Protein AF-A0A9Y2NII0-F1 (afdb_monomer_lite)

Foldseek 3Di:
DVVVVVVVVVVVVVVCVPPDDPDDDDPPVVCVVVVLVVLLVVLVVVLVVCVVVVHLCSLVSLQVNLVSLVVQLVCQCVVFDPDPSNVVSVVVNVVSNVSSVVSNCVNPDDPPPDD

pLDDT: mean 93.81, std 9.9, range [39.38, 98.56]

Radius of gyration: 17.71 Å; chains: 1; bounding box: 37×34×50 Å

Structure (mmCIF, N/CA/C/O backbone):
data_AF-A0A9Y2NII0-F1
#
_entry.id   AF-A0A9Y2NII0-F1
#
loop_
_atom_site.group_PDB
_atom_site.id
_atom_site.type_symbol
_atom_site.label_atom_id
_atom_site.label_alt_id
_atom_site.label_comp_id
_atom_site.label_asym_id
_atom_site.label_entity_id
_atom_site.label_seq_id
_atom_site.pdbx_PDB_ins_code
_atom_site.Cartn_x
_atom_site.Cartn_y
_atom_site.Cartn_z
_atom_site.occupancy
_atom_site.B_iso_or_equiv
_atom_site.auth_seq_id
_atom_site.auth_comp_id
_atom_site.auth_asym_id
_atom_site.auth_atom_id
_atom_site.pdbx_PDB_model_num
ATOM 1 N N . MET A 1 1 ? -12.481 -22.908 -0.283 1.00 91.31 1 MET A N 1
ATOM 2 C CA . MET A 1 1 ? -12.594 -21.769 -1.224 1.00 91.31 1 MET A CA 1
ATOM 3 C C . MET A 1 1 ? -11.274 -21.012 -1.365 1.00 91.31 1 MET A C 1
ATOM 5 O O . MET A 1 1 ? -10.695 -21.080 -2.436 1.00 91.31 1 MET A O 1
ATOM 9 N N . LEU A 1 2 ? -10.743 -20.379 -0.307 1.00 93.25 2 LEU A N 1
ATOM 10 C CA . LEU A 1 2 ? -9.493 -19.594 -0.381 1.00 93.25 2 LEU A CA 1
ATOM 11 C C . LEU A 1 2 ? -8.279 -20.384 -0.901 1.00 93.25 2 LEU A C 1
ATOM 13 O O . LEU A 1 2 ? -7.552 -19.883 -1.748 1.00 93.25 2 LEU A O 1
ATOM 17 N N . GLY A 1 3 ? -8.104 -21.641 -0.478 1.00 94.81 3 GLY A N 1
ATOM 18 C CA . GLY A 1 3 ? -7.014 -22.490 -0.980 1.00 94.81 3 GLY A CA 1
ATOM 19 C C . GLY A 1 3 ? -7.084 -22.765 -2.488 1.00 94.81 3 GLY A C 1
ATOM 20 O O . GLY A 1 3 ? -6.054 -22.805 -3.149 1.00 94.81 3 GLY A O 1
ATOM 21 N N . ALA A 1 4 ? -8.290 -22.882 -3.054 1.00 95.12 4 ALA A N 1
ATOM 22 C CA . ALA A 1 4 ? -8.470 -23.058 -4.496 1.00 95.12 4 ALA A CA 1
ATOM 23 C C . ALA A 1 4 ? -8.143 -21.770 -5.269 1.00 95.12 4 ALA A C 1
ATOM 25 O O . ALA A 1 4 ? -7.518 -21.833 -6.322 1.00 95.12 4 ALA A O 1
ATOM 26 N N . ILE A 1 5 ? -8.505 -20.605 -4.719 1.00 96.06 5 ILE A N 1
ATOM 27 C CA . ILE A 1 5 ? -8.133 -19.300 -5.285 1.00 96.06 5 ILE A CA 1
ATOM 28 C C . ILE A 1 5 ? -6.609 -19.144 -5.270 1.00 96.06 5 ILE A C 1
ATOM 30 O O . ILE A 1 5 ? -6.019 -18.838 -6.301 1.00 96.06 5 ILE A O 1
ATOM 34 N N . ALA A 1 6 ? -5.960 -19.426 -4.136 1.00 95.38 6 ALA A N 1
ATOM 35 C CA . ALA A 1 6 ? -4.505 -19.363 -4.014 1.00 95.38 6 ALA A CA 1
ATOM 36 C C . ALA A 1 6 ? -3.802 -20.298 -5.013 1.00 95.38 6 ALA A C 1
ATOM 38 O O . ALA A 1 6 ? -2.869 -19.881 -5.695 1.00 95.38 6 ALA A O 1
ATOM 39 N N . ALA A 1 7 ? -4.291 -21.534 -5.161 1.00 95.81 7 ALA A N 1
ATOM 40 C CA . ALA A 1 7 ? -3.765 -22.475 -6.146 1.00 95.81 7 ALA A CA 1
ATOM 41 C C . ALA A 1 7 ? -3.940 -21.971 -7.589 1.00 95.81 7 ALA A C 1
ATOM 43 O O . ALA A 1 7 ? -3.026 -22.120 -8.395 1.00 95.81 7 ALA A O 1
ATOM 44 N N . GLY A 1 8 ? -5.072 -21.335 -7.911 1.00 96.31 8 GLY A N 1
ATOM 45 C CA . GLY A 1 8 ? -5.319 -20.732 -9.226 1.00 96.31 8 GLY A CA 1
ATOM 46 C C . GLY A 1 8 ? -4.451 -19.503 -9.528 1.00 96.31 8 GLY A C 1
ATOM 47 O O . GLY A 1 8 ? -4.111 -19.266 -10.687 1.00 96.31 8 GLY A O 1
ATOM 48 N N . MET A 1 9 ? -4.033 -18.754 -8.503 1.00 95.94 9 MET A N 1
ATOM 49 C CA . MET A 1 9 ? -3.151 -17.592 -8.670 1.00 95.94 9 MET A CA 1
ATOM 50 C C . MET A 1 9 ? -1.737 -17.979 -9.118 1.00 95.94 9 MET A C 1
ATOM 52 O O . MET A 1 9 ? -1.115 -17.223 -9.860 1.00 95.94 9 MET A O 1
ATOM 56 N N . VAL A 1 10 ? -1.230 -19.153 -8.723 1.00 96.44 10 VAL A N 1
ATOM 57 C CA . VAL A 1 10 ? 0.141 -19.580 -9.059 1.00 96.44 10 VAL A CA 1
ATOM 58 C C . VAL A 1 10 ? 0.351 -19.714 -10.579 1.00 96.44 10 VAL A C 1
ATOM 60 O O . VAL A 1 10 ? 1.264 -19.069 -11.101 1.00 96.44 10 VAL A O 1
ATOM 63 N N . PRO A 1 11 ? -0.487 -20.456 -11.333 1.00 97.12 11 PRO A N 1
ATOM 64 C CA . PRO A 1 11 ? -0.409 -20.465 -12.793 1.00 97.12 11 PRO A CA 1
ATOM 65 C C . PRO A 1 11 ? -0.593 -19.079 -13.417 1.00 97.12 11 PRO A C 1
ATOM 67 O O . PRO A 1 11 ? 0.083 -18.752 -14.389 1.00 97.12 11 PRO A O 1
ATOM 70 N N . TRP A 1 12 ? -1.484 -18.252 -12.863 1.00 97.56 12 TRP A N 1
ATOM 71 C CA . TRP A 1 12 ? -1.770 -16.925 -13.408 1.00 97.56 12 TRP A CA 1
ATOM 72 C C . TRP A 1 12 ? -0.564 -15.980 -13.332 1.00 97.56 12 TRP A C 1
ATOM 74 O O . TRP A 1 12 ? -0.231 -15.338 -14.326 1.00 97.56 12 TRP A O 1
ATOM 84 N N . VAL A 1 13 ? 0.150 -15.950 -12.201 1.00 96.38 13 VAL A N 1
ATOM 85 C CA . VAL A 1 13 ? 1.384 -15.154 -12.036 1.00 96.38 13 VAL A CA 1
ATOM 86 C C . VAL A 1 13 ? 2.426 -15.519 -13.097 1.00 96.38 13 VAL A C 1
ATOM 88 O O . VAL A 1 13 ? 3.090 -14.648 -13.655 1.00 96.38 13 VAL A O 1
ATOM 91 N N . PHE A 1 14 ? 2.538 -16.804 -13.424 1.00 96.56 14 PHE A N 1
ATOM 92 C CA . PHE A 1 14 ? 3.465 -17.275 -14.445 1.00 96.56 14 PHE A CA 1
ATOM 93 C C . PHE A 1 14 ? 3.060 -16.873 -15.866 1.00 96.56 14 PHE A C 1
ATOM 95 O O . PHE A 1 14 ? 3.922 -16.542 -16.680 1.00 96.56 14 PHE A O 1
ATOM 102 N N . VAL A 1 15 ? 1.756 -16.872 -16.161 1.00 97.62 15 VAL A N 1
ATOM 103 C CA . VAL A 1 15 ? 1.236 -16.326 -17.422 1.00 97.62 15 VAL A CA 1
ATOM 104 C C . VAL A 1 15 ? 1.589 -14.843 -17.521 1.00 97.62 15 VAL A C 1
ATOM 106 O O . VAL A 1 15 ? 2.208 -14.451 -18.507 1.00 97.62 15 VAL A O 1
ATOM 109 N N . LEU A 1 16 ? 1.304 -14.052 -16.477 1.00 94.88 16 LEU A N 1
ATOM 110 C CA . LEU A 1 16 ? 1.618 -12.619 -16.439 1.00 94.88 16 LEU A CA 1
ATOM 111 C C . LEU A 1 16 ? 3.102 -12.343 -16.701 1.00 94.88 16 LEU A C 1
ATOM 113 O O . LEU A 1 16 ? 3.419 -11.511 -17.547 1.00 94.88 16 LEU A O 1
ATOM 117 N N . GLY A 1 17 ? 4.004 -13.080 -16.045 1.00 94.06 17 GLY A N 1
ATOM 118 C CA . GLY A 1 17 ? 5.450 -12.907 -16.216 1.00 94.06 17 GLY A CA 1
ATOM 119 C C . GLY A 1 17 ? 5.971 -13.198 -17.628 1.00 94.06 17 GLY A C 1
ATOM 120 O O . GLY A 1 17 ? 7.084 -12.800 -17.951 1.00 94.06 17 GLY A O 1
ATOM 121 N N . ARG A 1 18 ? 5.194 -13.883 -18.477 1.00 96.69 18 ARG A N 1
ATOM 122 C CA . ARG A 1 18 ? 5.565 -14.163 -19.875 1.00 96.69 18 ARG A CA 1
ATOM 123 C C . ARG A 1 18 ? 4.809 -13.344 -20.903 1.00 96.69 18 ARG A C 1
ATOM 125 O O . ARG A 1 18 ? 5.298 -13.194 -22.017 1.00 96.69 18 ARG A O 1
ATOM 132 N N . SER A 1 19 ? 3.596 -12.911 -20.577 1.00 95.81 19 SER A N 1
ATOM 133 C CA . SER A 1 19 ? 2.720 -12.227 -21.525 1.00 95.81 19 SER A CA 1
ATOM 134 C C . SER A 1 19 ? 2.779 -10.708 -21.417 1.00 95.81 19 SER A C 1
ATOM 136 O O . SER A 1 19 ? 2.399 -10.032 -22.370 1.00 95.81 19 SER A O 1
ATOM 138 N N . LEU A 1 20 ? 3.177 -10.160 -20.262 1.00 93.44 20 LEU A N 1
ATOM 139 C CA . LEU A 1 20 ? 3.232 -8.713 -20.073 1.00 93.44 20 LEU A CA 1
ATOM 140 C C . LEU A 1 20 ? 4.437 -8.103 -20.806 1.00 93.44 20 LEU A C 1
ATOM 142 O O . LEU A 1 20 ? 5.535 -8.656 -20.735 1.00 93.44 20 LEU A O 1
ATOM 146 N N . PRO A 1 21 ? 4.252 -6.963 -21.496 1.00 93.62 21 PRO A N 1
ATOM 147 C CA . PRO A 1 21 ? 5.362 -6.225 -22.077 1.00 93.62 21 PRO A CA 1
ATOM 148 C C . PRO A 1 21 ? 6.218 -5.584 -20.977 1.00 93.62 21 PRO A C 1
ATOM 150 O O . PRO A 1 21 ? 5.705 -5.206 -19.925 1.00 93.62 21 PRO A O 1
ATOM 153 N N . GLU A 1 22 ? 7.511 -5.398 -21.249 1.00 90.06 22 GLU A N 1
ATOM 154 C CA . GLU A 1 22 ? 8.444 -4.743 -20.317 1.00 90.06 22 GLU A CA 1
ATOM 155 C C . GLU A 1 22 ? 8.087 -3.275 -20.047 1.00 90.06 22 GLU A C 1
ATOM 157 O O . GLU A 1 22 ? 8.397 -2.738 -18.989 1.00 90.06 22 GLU A O 1
ATOM 162 N N . THR A 1 23 ? 7.424 -2.617 -21.002 1.00 90.81 23 THR A N 1
ATOM 163 C CA . THR A 1 23 ? 6.980 -1.227 -20.876 1.00 90.81 23 THR A CA 1
ATOM 164 C C . THR A 1 23 ? 5.518 -1.093 -21.279 1.00 90.81 23 THR A C 1
ATOM 166 O O . THR A 1 23 ? 5.038 -1.751 -22.205 1.00 90.81 23 THR A O 1
ATOM 169 N N . ALA A 1 24 ? 4.796 -0.221 -20.577 1.00 91.19 24 ALA A N 1
ATOM 170 C CA . ALA A 1 24 ? 3.395 0.065 -20.841 1.00 91.19 24 ALA A CA 1
ATOM 171 C C . ALA A 1 24 ? 3.152 1.576 -20.825 1.00 91.19 24 ALA A C 1
ATOM 173 O O . ALA A 1 24 ? 3.607 2.280 -19.927 1.00 91.19 24 ALA A O 1
ATOM 174 N N . GLN A 1 25 ? 2.392 2.077 -21.801 1.00 93.75 25 GLN A N 1
ATOM 175 C CA . GLN A 1 25 ? 1.873 3.443 -21.763 1.00 93.75 25 GLN A CA 1
ATOM 176 C C . GLN A 1 25 ? 0.481 3.453 -21.133 1.00 93.75 25 GLN A C 1
ATOM 178 O O . GLN A 1 25 ? -0.454 2.827 -21.638 1.00 93.75 25 GLN A O 1
ATOM 183 N N . VAL A 1 26 ? 0.335 4.192 -20.034 1.00 93.31 26 VAL A N 1
ATOM 184 C CA . VAL A 1 26 ? -0.923 4.306 -19.291 1.00 93.31 26 VAL A CA 1
ATOM 185 C C . VAL A 1 26 ? -1.648 5.588 -19.695 1.00 93.31 26 VAL A C 1
ATOM 187 O O . VAL A 1 26 ? -1.131 6.689 -19.534 1.00 93.31 26 VAL A O 1
ATOM 190 N N . ARG A 1 27 ? -2.883 5.459 -20.195 1.00 95.19 27 ARG A N 1
ATOM 191 C CA . ARG A 1 27 ? -3.671 6.585 -20.733 1.00 95.19 27 ARG A CA 1
ATOM 192 C C . ARG A 1 27 ? -4.002 7.667 -19.697 1.00 95.19 27 ARG A C 1
ATOM 194 O O . ARG A 1 27 ? -4.012 8.845 -20.033 1.00 95.19 27 ARG A O 1
ATOM 201 N N . HIS A 1 28 ? -4.307 7.271 -18.462 1.00 95.31 28 HIS A N 1
ATOM 202 C CA . HIS A 1 28 ? -4.775 8.166 -17.397 1.00 95.31 28 HIS A CA 1
ATOM 203 C C . HIS A 1 28 ? -3.812 8.180 -16.205 1.00 95.31 28 HIS A C 1
ATOM 205 O O . HIS A 1 28 ? -4.250 8.106 -15.061 1.00 95.31 28 HIS A O 1
ATOM 211 N N . TRP A 1 29 ? -2.506 8.261 -16.481 1.00 94.38 29 TRP A N 1
ATOM 212 C CA . TRP A 1 29 ? -1.454 8.142 -15.467 1.00 94.38 29 TRP A CA 1
ATOM 213 C C . TRP A 1 29 ? -1.676 9.021 -14.220 1.00 94.38 29 TRP A C 1
ATOM 215 O O . TRP A 1 29 ? -1.711 8.459 -13.130 1.00 94.38 29 TRP A O 1
ATOM 225 N N . PRO A 1 30 ? -1.968 10.337 -14.320 1.00 96.12 30 PRO A N 1
ATOM 226 C CA . PRO A 1 30 ? -2.198 11.152 -13.123 1.00 96.12 30 PRO A CA 1
ATOM 227 C C . PRO A 1 30 ? -3.450 10.750 -12.332 1.00 96.12 30 PRO A C 1
ATOM 229 O O . PRO A 1 30 ? -3.474 10.851 -11.112 1.00 96.12 30 PRO A O 1
ATOM 232 N N . ALA A 1 31 ? -4.503 10.292 -13.015 1.00 97.12 31 ALA A N 1
ATOM 233 C CA . ALA A 1 31 ? -5.767 9.955 -12.364 1.00 97.12 31 ALA A CA 1
ATOM 234 C C . ALA A 1 31 ? -5.665 8.683 -11.508 1.00 97.12 31 ALA A C 1
ATOM 236 O O . ALA A 1 31 ? -6.392 8.568 -10.526 1.00 97.12 31 ALA A O 1
ATOM 237 N N . VAL A 1 32 ? -4.776 7.748 -11.868 1.00 95.69 32 VAL A N 1
ATOM 238 C CA . VAL A 1 32 ? -4.514 6.536 -11.073 1.00 95.69 32 VAL A CA 1
ATOM 239 C C . VAL A 1 32 ? -3.963 6.918 -9.699 1.00 95.69 32 VAL A C 1
ATOM 241 O O . VAL A 1 32 ? -4.514 6.487 -8.690 1.00 95.69 32 VAL A O 1
ATOM 244 N N . TRP A 1 33 ? -2.954 7.790 -9.672 1.00 95.62 33 TRP A N 1
ATOM 245 C CA . TRP A 1 33 ? -2.313 8.250 -8.439 1.00 95.62 33 TRP A CA 1
ATOM 246 C C . TRP A 1 33 ? -3.236 9.128 -7.598 1.00 95.62 33 TRP A C 1
ATOM 248 O O . TRP A 1 33 ? -3.496 8.810 -6.444 1.00 95.62 33 TRP A O 1
ATOM 258 N N . ILE A 1 34 ? -3.879 10.130 -8.211 1.00 97.81 34 ILE A N 1
ATOM 259 C CA . ILE A 1 34 ? -4.865 10.975 -7.514 1.00 97.81 34 ILE A CA 1
ATOM 260 C C . ILE A 1 34 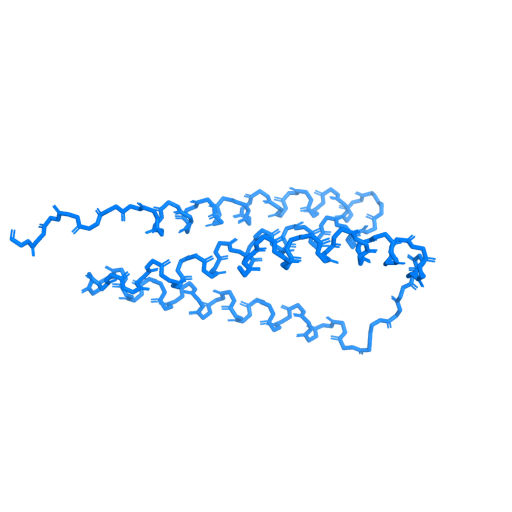? -5.998 10.124 -6.919 1.00 97.81 34 ILE A C 1
ATOM 262 O O . ILE A 1 34 ? -6.469 10.392 -5.815 1.00 97.81 34 ILE A O 1
ATOM 266 N N . GLY A 1 35 ? -6.465 9.104 -7.644 1.00 97.81 35 GLY A N 1
ATOM 267 C CA . GLY A 1 35 ? -7.502 8.198 -7.158 1.00 97.81 35 GLY A CA 1
ATOM 268 C C . GLY A 1 35 ? -7.058 7.388 -5.938 1.00 97.81 35 GLY A C 1
ATOM 269 O O . GLY A 1 35 ? -7.834 7.263 -4.987 1.00 97.81 35 GLY A O 1
ATOM 270 N N . LEU A 1 36 ? -5.825 6.872 -5.954 1.00 96.88 36 LEU A N 1
ATOM 271 C CA . LEU A 1 36 ? -5.222 6.155 -4.831 1.00 96.88 36 LEU A CA 1
ATOM 272 C C . LEU A 1 36 ? -5.067 7.070 -3.608 1.00 96.88 36 LEU A C 1
ATOM 274 O O . LEU A 1 36 ? -5.572 6.731 -2.537 1.00 96.88 36 LEU A O 1
ATOM 278 N N . ASP A 1 37 ? -4.500 8.263 -3.790 1.00 96.69 37 ASP A N 1
ATOM 279 C CA . ASP A 1 37 ? -4.329 9.268 -2.734 1.00 96.69 37 ASP A CA 1
ATOM 280 C C . ASP A 1 37 ? -5.660 9.663 -2.092 1.00 96.69 37 ASP A C 1
ATOM 282 O O . ASP A 1 37 ? -5.794 9.715 -0.866 1.00 96.69 37 ASP A O 1
ATOM 286 N N . LEU A 1 38 ? -6.687 9.909 -2.913 1.00 98.44 38 LEU A N 1
ATOM 287 C CA . LEU A 1 38 ? -8.025 10.235 -2.426 1.00 98.44 38 LEU A CA 1
ATOM 288 C C . LEU A 1 38 ? -8.638 9.072 -1.641 1.00 98.44 38 LEU A C 1
ATOM 290 O O . LEU A 1 38 ? -9.231 9.299 -0.583 1.00 98.44 38 LEU A O 1
ATOM 294 N N . ALA A 1 39 ? -8.500 7.835 -2.123 1.00 98.12 39 ALA A N 1
ATOM 295 C CA . ALA A 1 39 ? -8.997 6.655 -1.420 1.00 98.12 39 ALA A CA 1
ATOM 296 C C . ALA A 1 39 ? -8.299 6.476 -0.063 1.00 98.12 39 ALA A C 1
ATOM 298 O O . ALA A 1 39 ? -8.971 6.254 0.951 1.00 98.12 39 ALA A O 1
ATOM 299 N N . THR A 1 40 ? -6.978 6.650 -0.024 1.00 98.12 40 THR A N 1
ATOM 300 C CA . THR A 1 40 ? -6.174 6.626 1.201 1.00 98.12 40 THR A CA 1
ATOM 301 C C . THR A 1 40 ? -6.600 7.731 2.165 1.00 98.12 40 THR A C 1
ATOM 303 O O . THR A 1 40 ? -6.897 7.448 3.328 1.00 98.12 40 THR A O 1
ATOM 306 N N . ALA A 1 41 ? -6.718 8.977 1.700 1.00 98.31 41 ALA A N 1
ATOM 307 C CA . ALA A 1 41 ? -7.122 10.113 2.528 1.00 98.31 41 ALA A CA 1
ATOM 308 C C . ALA A 1 41 ? -8.515 9.910 3.145 1.00 98.31 41 ALA A C 1
ATOM 310 O O . ALA A 1 41 ? -8.707 10.114 4.348 1.00 98.31 41 ALA A O 1
ATOM 311 N N . LEU A 1 42 ? -9.483 9.445 2.348 1.00 98.50 42 LEU A N 1
ATOM 312 C CA . LEU A 1 42 ? -10.828 9.119 2.824 1.00 98.50 42 LEU A CA 1
ATOM 313 C C . LEU A 1 42 ? -10.816 7.943 3.810 1.00 98.50 42 LEU A C 1
ATOM 315 O O . LEU A 1 42 ? -11.527 7.981 4.819 1.00 98.50 42 LEU A O 1
ATOM 319 N N . GLY A 1 43 ? -9.997 6.921 3.559 1.00 98.06 43 GLY A N 1
ATOM 320 C CA . GLY A 1 43 ? -9.810 5.784 4.458 1.00 98.06 43 GLY A CA 1
ATOM 321 C C . GLY A 1 43 ? -9.219 6.199 5.807 1.00 98.06 43 GLY A C 1
ATOM 322 O O . GLY A 1 43 ? -9.723 5.785 6.855 1.00 98.06 43 GLY A O 1
ATOM 323 N N . CYS A 1 44 ? -8.214 7.076 5.803 1.00 98.06 44 CYS A N 1
ATOM 324 C CA . CYS A 1 44 ? -7.619 7.665 7.002 1.00 98.06 44 CYS A CA 1
ATOM 325 C C . CYS A 1 44 ? -8.634 8.510 7.777 1.00 98.06 44 CYS A C 1
ATOM 327 O O . CYS A 1 44 ? -8.808 8.298 8.977 1.00 98.06 44 CYS A O 1
ATOM 329 N N . ALA A 1 45 ? -9.357 9.410 7.103 1.00 98.25 45 ALA A N 1
ATOM 330 C CA . ALA A 1 45 ? -10.391 10.234 7.731 1.00 98.25 45 ALA A CA 1
ATOM 331 C C . ALA A 1 45 ? -11.504 9.376 8.355 1.00 98.25 45 ALA A C 1
ATOM 333 O O . ALA A 1 45 ? -11.926 9.615 9.490 1.00 98.25 45 ALA A O 1
ATOM 334 N N . THR A 1 46 ? -11.937 8.332 7.643 1.00 97.81 46 THR A N 1
ATOM 335 C CA . THR A 1 46 ? -12.925 7.362 8.135 1.00 97.81 46 THR A CA 1
ATOM 336 C C . THR A 1 46 ? -12.395 6.617 9.357 1.00 97.81 46 THR A C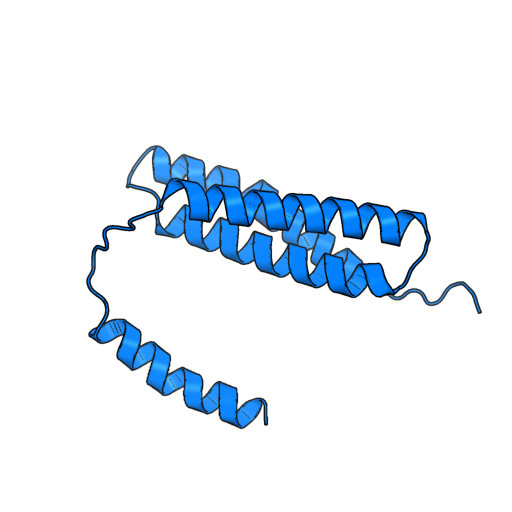 1
ATOM 338 O O . THR A 1 46 ? -13.081 6.546 10.375 1.00 97.81 46 THR A O 1
ATOM 341 N N . THR A 1 47 ? -11.158 6.121 9.296 1.00 96.69 47 THR A N 1
ATOM 342 C CA . THR A 1 47 ? -10.511 5.419 10.411 1.00 96.69 47 THR A CA 1
ATOM 343 C C . THR A 1 47 ? -10.400 6.321 11.634 1.00 96.69 47 THR A C 1
ATOM 345 O O . THR A 1 47 ? -10.827 5.928 12.716 1.00 96.69 47 THR A O 1
ATOM 348 N N . ALA A 1 48 ? -9.905 7.548 11.471 1.00 96.75 48 ALA A N 1
ATOM 349 C CA . ALA A 1 48 ? -9.775 8.516 12.555 1.00 96.75 48 ALA A CA 1
ATOM 350 C C . ALA A 1 48 ? -11.130 8.826 13.208 1.00 96.75 48 ALA A C 1
ATOM 352 O O . ALA A 1 48 ? -11.243 8.810 14.434 1.00 96.75 48 ALA A O 1
ATOM 353 N N . ARG A 1 49 ? -12.177 9.032 12.398 1.00 97.75 49 ARG A N 1
ATOM 354 C CA . ARG A 1 49 ? -13.538 9.272 12.890 1.00 97.75 49 ARG A CA 1
ATOM 355 C C . ARG A 1 49 ? -14.075 8.081 13.687 1.00 97.75 49 ARG A C 1
ATOM 357 O O . ARG A 1 49 ? -14.588 8.279 14.784 1.00 97.75 49 ARG A O 1
ATOM 364 N N . LEU A 1 50 ? -13.953 6.860 13.168 1.00 95.62 50 LEU A N 1
ATOM 365 C CA . LEU A 1 50 ? -14.440 5.654 13.850 1.00 95.62 50 LEU A CA 1
ATOM 366 C C . LEU A 1 50 ? -13.669 5.389 15.149 1.00 95.62 50 LEU A C 1
ATOM 368 O O . LEU A 1 50 ? -14.286 5.114 16.174 1.00 95.62 50 LEU A O 1
ATOM 372 N N . VAL A 1 51 ? -12.342 5.568 15.142 1.00 94.44 51 VAL A N 1
ATOM 373 C CA . VAL A 1 51 ? -11.512 5.472 16.354 1.00 94.44 51 VAL A CA 1
ATOM 374 C C . VAL A 1 51 ? -11.948 6.493 17.403 1.00 94.44 51 VAL A C 1
ATOM 376 O O . VAL A 1 51 ? -12.079 6.133 18.570 1.00 94.44 51 VAL A O 1
ATOM 379 N N . HIS A 1 52 ? -12.207 7.740 17.004 1.00 95.06 52 HIS A N 1
ATOM 380 C CA . HIS A 1 52 ? -12.670 8.786 17.917 1.00 95.06 52 HIS A CA 1
ATOM 381 C C . HIS A 1 52 ? -14.032 8.453 18.551 1.00 95.06 52 HIS A C 1
ATOM 383 O O . HIS A 1 52 ? -14.284 8.809 19.699 1.00 95.06 52 HIS A O 1
ATOM 389 N N . HIS A 1 53 ? -14.909 7.754 17.828 1.00 93.69 53 HIS A N 1
ATOM 390 C CA . HIS A 1 53 ? -16.206 7.306 18.342 1.00 93.69 53 HIS A CA 1
ATOM 391 C C . HIS A 1 53 ? -16.161 5.954 19.073 1.00 93.69 53 HIS A C 1
ATOM 393 O O . HIS A 1 53 ? -17.201 5.505 19.548 1.00 93.69 53 HIS A O 1
ATOM 399 N N . GLY A 1 54 ? -14.994 5.308 19.172 1.00 90.94 54 GLY A N 1
ATOM 400 C CA . GLY A 1 54 ? -14.869 3.977 19.772 1.00 90.94 54 GLY A CA 1
ATOM 401 C C . GLY A 1 54 ? -15.563 2.869 18.971 1.00 90.94 54 GLY A C 1
ATOM 402 O O . GLY A 1 54 ? -15.938 1.856 19.550 1.00 90.94 54 GLY A O 1
ATOM 403 N N . ASP A 1 55 ? -15.763 3.058 17.663 1.00 91.50 55 ASP A N 1
ATOM 404 C CA . ASP A 1 55 ? -16.439 2.089 16.796 1.00 91.50 55 ASP A CA 1
ATOM 405 C C . ASP A 1 55 ? -15.455 1.005 16.315 1.00 91.50 55 ASP A C 1
ATOM 407 O O . ASP A 1 55 ? -14.451 1.296 15.654 1.00 91.50 55 ASP A O 1
ATOM 411 N N . ASP A 1 56 ? -15.774 -0.261 16.597 1.00 91.00 56 ASP A N 1
ATOM 412 C CA . ASP A 1 56 ? -14.991 -1.440 16.199 1.00 91.00 56 ASP A CA 1
ATOM 413 C C . ASP A 1 56 ? -14.785 -1.559 14.683 1.00 91.00 56 ASP A C 1
ATOM 415 O O . ASP A 1 56 ? -13.800 -2.150 14.220 1.00 91.00 56 ASP A O 1
ATOM 419 N N . ARG A 1 57 ? -15.665 -0.952 13.878 1.00 93.50 57 ARG A N 1
ATOM 420 C CA . ARG A 1 57 ? -15.534 -0.908 12.414 1.00 93.50 57 ARG A CA 1
ATOM 421 C C . ARG A 1 57 ? -14.289 -0.153 11.956 1.00 93.50 57 ARG A C 1
ATOM 423 O O . ARG A 1 57 ? -13.870 -0.357 10.814 1.00 93.50 57 ARG A O 1
ATOM 430 N N . ALA A 1 58 ? -13.654 0.641 12.825 1.00 95.00 58 ALA A N 1
ATOM 431 C CA . ALA A 1 58 ? -12.349 1.251 12.564 1.00 95.00 58 ALA A CA 1
ATOM 432 C C . ALA A 1 58 ? -11.303 0.222 12.102 1.00 95.00 58 ALA A C 1
ATOM 434 O O . ALA A 1 58 ? -10.420 0.550 11.312 1.00 95.00 58 ALA A O 1
ATOM 435 N N . ARG A 1 59 ? -11.416 -1.038 12.545 1.00 95.69 59 ARG A N 1
ATOM 436 C CA . ARG A 1 59 ? -10.503 -2.123 12.159 1.00 95.69 59 ARG A CA 1
ATOM 437 C 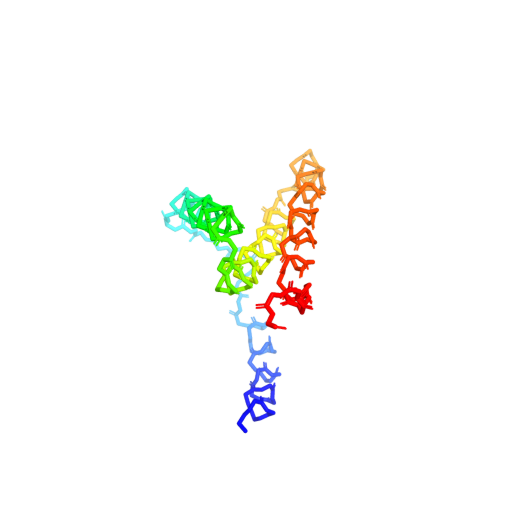C . ARG A 1 59 ? -10.587 -2.468 10.671 1.00 95.69 59 ARG A C 1
ATOM 439 O O . ARG A 1 59 ? -9.572 -2.808 10.065 1.00 95.69 59 ARG A O 1
ATOM 446 N N . LEU A 1 60 ? -11.776 -2.351 10.075 1.00 96.44 60 LEU A N 1
ATOM 447 C CA . LEU A 1 60 ? -11.997 -2.625 8.652 1.00 96.44 60 LEU A CA 1
ATOM 448 C C . LEU A 1 60 ? -11.391 -1.521 7.787 1.00 96.44 60 LEU A C 1
ATOM 450 O O . LEU A 1 60 ? -10.648 -1.813 6.852 1.00 96.44 60 LEU A O 1
ATOM 454 N N . SER A 1 61 ? -11.661 -0.256 8.124 1.00 96.94 61 SER A N 1
ATOM 455 C CA . SER A 1 61 ? -11.090 0.875 7.388 1.00 96.94 61 SER A CA 1
ATOM 456 C C . SER A 1 61 ? -9.572 0.947 7.560 1.00 96.94 61 SER A C 1
ATOM 458 O O . SER A 1 61 ? -8.868 1.184 6.583 1.00 96.94 61 SER A O 1
ATOM 460 N N . ALA A 1 62 ? -9.054 0.655 8.758 1.00 97.19 62 ALA A N 1
ATOM 461 C CA . ALA A 1 62 ? -7.618 0.596 9.005 1.00 97.19 62 ALA A CA 1
ATOM 462 C C . ALA A 1 62 ? -6.946 -0.528 8.197 1.00 97.19 62 ALA A C 1
ATOM 464 O O . ALA A 1 62 ? -5.930 -0.285 7.557 1.00 97.19 62 ALA A O 1
ATOM 465 N N . SER A 1 63 ? -7.539 -1.727 8.141 1.00 97.94 63 SER A N 1
ATOM 466 C CA . SER A 1 63 ? -7.034 -2.816 7.283 1.00 97.94 63 SER A CA 1
ATOM 467 C C . SER A 1 63 ? -6.970 -2.408 5.807 1.00 97.94 63 SER A C 1
ATOM 469 O O . SER A 1 63 ? -5.996 -2.716 5.124 1.00 97.94 63 SER A O 1
ATOM 471 N N . ALA A 1 64 ? -7.989 -1.693 5.319 1.00 98.12 64 ALA A N 1
ATOM 472 C CA . ALA A 1 64 ? -8.025 -1.215 3.940 1.00 98.12 64 ALA A CA 1
ATOM 473 C C . ALA A 1 64 ? -6.920 -0.184 3.662 1.00 98.12 64 ALA A C 1
ATOM 475 O O . ALA A 1 64 ? -6.189 -0.340 2.689 1.00 98.12 64 ALA A O 1
ATOM 476 N N . VAL A 1 65 ? -6.748 0.816 4.535 1.00 98.44 65 VAL A N 1
ATOM 477 C CA . VAL A 1 65 ? -5.656 1.801 4.415 1.00 98.44 65 VAL A CA 1
ATOM 478 C C . VAL A 1 65 ? -4.296 1.109 4.459 1.00 98.44 65 VAL A C 1
ATOM 480 O O . VAL A 1 65 ? -3.442 1.411 3.636 1.00 98.44 65 VAL A O 1
ATOM 483 N N . ALA A 1 66 ? -4.099 0.143 5.360 1.00 98.44 66 ALA A N 1
ATOM 484 C CA . ALA A 1 66 ? -2.839 -0.588 5.442 1.00 98.44 66 ALA A CA 1
ATOM 485 C C . ALA A 1 66 ? -2.492 -1.299 4.127 1.00 98.44 66 ALA A C 1
ATOM 487 O O . ALA A 1 66 ? -1.362 -1.198 3.657 1.00 98.44 66 ALA A O 1
ATOM 488 N N . ALA A 1 67 ? -3.466 -1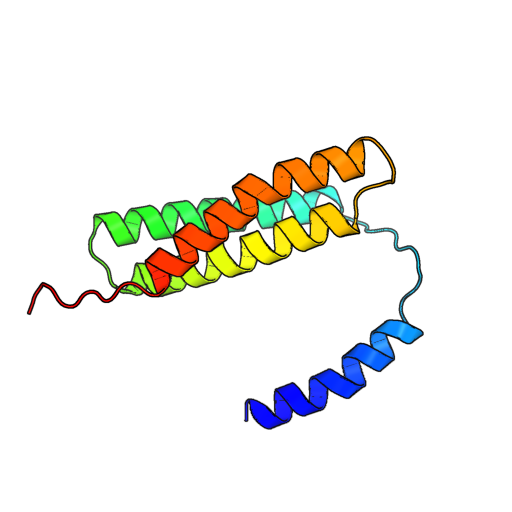.973 3.511 1.00 98.38 67 ALA A N 1
ATOM 489 C CA . ALA A 1 67 ? -3.269 -2.614 2.215 1.00 98.38 67 ALA A CA 1
ATOM 490 C C . ALA A 1 67 ? -2.971 -1.594 1.103 1.00 98.38 67 ALA A C 1
ATOM 492 O O . ALA A 1 67 ? -2.073 -1.836 0.300 1.00 98.38 67 ALA A O 1
ATOM 493 N N . LEU A 1 68 ? -3.681 -0.456 1.072 1.00 98.31 68 LEU A N 1
ATOM 494 C CA . LEU A 1 68 ? -3.434 0.609 0.093 1.00 98.31 68 LEU A CA 1
ATOM 495 C C . LEU A 1 68 ? -2.009 1.157 0.209 1.00 98.31 68 LEU A C 1
ATOM 497 O O . LEU A 1 68 ? -1.320 1.205 -0.799 1.00 98.31 68 LEU A O 1
ATOM 501 N N . MET A 1 69 ? -1.541 1.467 1.419 1.00 98.44 69 MET A N 1
ATOM 502 C CA . MET A 1 69 ? -0.196 2.014 1.638 1.00 98.44 69 MET A CA 1
ATOM 503 C C . MET A 1 69 ? 0.930 1.030 1.290 1.00 98.44 69 MET A C 1
ATOM 505 O O . MET A 1 69 ? 1.982 1.440 0.816 1.00 98.44 69 MET A O 1
ATOM 509 N N . VAL A 1 70 ? 0.729 -0.279 1.500 1.00 98.56 70 VAL A N 1
ATOM 510 C CA . VAL A 1 70 ? 1.702 -1.292 1.044 1.00 98.56 70 VAL A CA 1
ATOM 511 C C . VAL A 1 70 ? 1.761 -1.339 -0.481 1.00 98.56 70 VAL A C 1
ATOM 513 O O . VAL A 1 70 ? 2.846 -1.460 -1.048 1.00 98.56 70 VAL A O 1
ATOM 516 N N . MET A 1 71 ? 0.605 -1.261 -1.144 1.00 98.25 71 MET A N 1
ATOM 517 C CA . MET A 1 71 ? 0.546 -1.246 -2.605 1.00 98.25 71 MET A CA 1
ATOM 518 C C . MET A 1 71 ? 1.134 0.040 -3.190 1.00 98.25 71 MET A C 1
ATOM 520 O O . MET A 1 71 ? 1.812 -0.042 -4.207 1.00 98.25 71 MET A O 1
ATOM 524 N N . ASP A 1 72 ? 0.899 1.183 -2.549 1.00 97.25 72 ASP A N 1
ATOM 525 C CA . ASP A 1 72 ? 1.442 2.496 -2.910 1.00 97.25 72 ASP A CA 1
ATOM 526 C C . ASP A 1 72 ? 2.977 2.463 -2.938 1.00 97.25 72 ASP A C 1
ATOM 528 O O . ASP A 1 72 ? 3.573 2.556 -4.010 1.00 97.25 72 ASP A O 1
ATOM 532 N N . ALA A 1 73 ? 3.600 2.099 -1.811 1.00 97.75 73 ALA A N 1
ATOM 533 C CA . ALA A 1 73 ? 5.052 1.942 -1.705 1.00 97.75 73 ALA A CA 1
ATOM 534 C C . ALA A 1 73 ? 5.628 0.937 -2.713 1.00 97.75 73 ALA A C 1
ATOM 536 O O . ALA A 1 73 ? 6.707 1.131 -3.278 1.00 97.75 73 ALA A O 1
ATOM 537 N N . TRP A 1 74 ? 4.914 -0.167 -2.951 1.00 97.94 74 TRP A N 1
ATOM 538 C CA . TRP A 1 74 ? 5.307 -1.156 -3.952 1.00 97.94 74 TRP A CA 1
ATOM 539 C C . TRP A 1 74 ? 5.309 -0.565 -5.367 1.00 97.94 74 TRP A C 1
ATOM 541 O O . TRP A 1 74 ? 6.253 -0.797 -6.127 1.00 97.94 74 TRP A O 1
ATOM 551 N N . PHE A 1 75 ? 4.270 0.186 -5.738 1.00 96.44 75 PHE A N 1
ATOM 552 C CA . PHE A 1 75 ? 4.176 0.794 -7.061 1.00 96.44 75 PHE A CA 1
ATOM 553 C C . PHE A 1 75 ? 5.172 1.936 -7.248 1.00 96.44 75 PHE A C 1
ATOM 555 O O . PHE A 1 75 ? 5.809 1.986 -8.303 1.00 96.44 75 PHE A O 1
ATOM 562 N N . ASP A 1 76 ? 5.366 2.795 -6.252 1.00 95.69 76 ASP A N 1
ATOM 563 C CA . ASP A 1 76 ? 6.327 3.898 -6.318 1.00 95.69 76 ASP A CA 1
ATOM 564 C C . ASP A 1 76 ? 7.744 3.388 -6.588 1.00 95.69 76 ASP A C 1
ATOM 566 O O . ASP A 1 76 ? 8.417 3.836 -7.519 1.00 95.69 76 ASP A O 1
ATOM 570 N N . VAL A 1 77 ? 8.176 2.362 -5.851 1.00 97.25 77 VAL A N 1
ATOM 571 C CA . VAL A 1 77 ? 9.509 1.772 -6.028 1.00 97.25 77 VAL A CA 1
ATOM 572 C C . VAL A 1 77 ? 9.659 1.089 -7.391 1.00 97.25 77 VAL A C 1
ATOM 574 O O . VAL A 1 77 ? 10.710 1.217 -8.021 1.00 97.25 77 VAL A O 1
ATOM 577 N N . LEU A 1 78 ? 8.640 0.362 -7.865 1.00 96.06 78 LEU A N 1
ATOM 578 C CA . LEU A 1 78 ? 8.729 -0.388 -9.126 1.00 96.06 78 LEU A CA 1
ATOM 579 C C . LEU A 1 78 ? 8.514 0.456 -10.386 1.00 96.06 78 LEU A C 1
ATOM 581 O O . LEU A 1 78 ? 8.884 0.008 -11.472 1.00 96.06 78 LEU A O 1
ATOM 585 N N . THR A 1 79 ? 7.904 1.634 -10.271 1.00 93.94 79 THR A N 1
ATOM 586 C CA . THR A 1 79 ? 7.648 2.522 -11.418 1.00 93.94 79 THR A CA 1
ATOM 587 C C . THR A 1 79 ? 8.640 3.680 -11.521 1.00 93.94 79 THR A C 1
ATOM 589 O O . THR A 1 79 ? 8.684 4.345 -12.558 1.00 93.94 79 THR A O 1
ATOM 59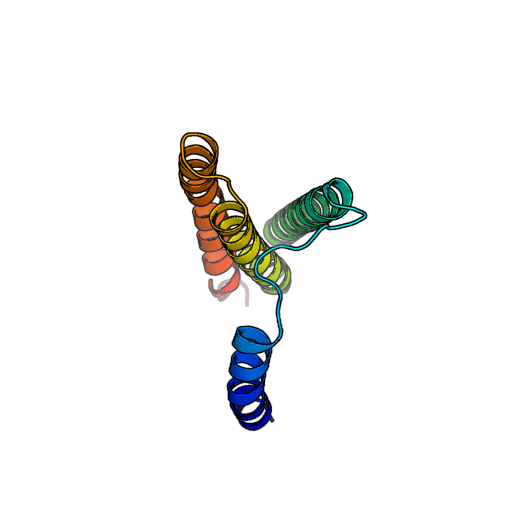2 N N . ALA A 1 80 ? 9.475 3.892 -10.499 1.00 95.12 80 ALA A N 1
ATOM 593 C CA . ALA A 1 80 ? 10.510 4.918 -10.502 1.00 95.12 80 ALA A CA 1
ATOM 594 C C . ALA A 1 80 ? 11.621 4.652 -11.531 1.00 95.12 80 ALA A C 1
ATOM 596 O O . ALA A 1 80 ? 12.093 3.522 -11.705 1.00 95.12 80 ALA A O 1
ATOM 597 N N . GLN A 1 81 ? 12.106 5.717 -12.177 1.00 93.88 81 GLN A N 1
ATOM 598 C CA . GLN A 1 81 ? 13.291 5.625 -13.026 1.00 93.88 81 GLN A CA 1
ATOM 599 C C . GLN A 1 81 ? 14.568 5.493 -12.186 1.00 93.88 81 GLN A C 1
ATOM 601 O O . GLN A 1 81 ? 14.645 5.918 -11.031 1.00 93.88 81 GLN A O 1
ATOM 606 N N . ALA A 1 82 ? 15.616 4.930 -12.790 1.00 93.19 82 ALA A N 1
ATOM 607 C CA . ALA A 1 82 ? 16.913 4.792 -12.141 1.00 93.19 82 ALA A CA 1
ATOM 608 C C . ALA A 1 82 ? 17.495 6.152 -11.694 1.00 93.19 82 ALA A C 1
ATOM 610 O O . ALA A 1 82 ? 17.342 7.172 -12.364 1.00 93.19 82 ALA A O 1
ATOM 611 N N . GLY A 1 83 ? 18.234 6.147 -10.580 1.00 96.06 83 GLY A N 1
ATOM 612 C CA . GLY A 1 83 ? 18.929 7.326 -10.058 1.00 96.06 83 GLY A CA 1
ATOM 613 C C . GLY A 1 83 ? 18.143 8.059 -8.969 1.00 96.06 83 GLY A C 1
ATOM 614 O O . GLY A 1 83 ? 17.788 7.468 -7.946 1.00 96.06 83 GLY A O 1
ATOM 615 N N . ALA A 1 84 ? 17.938 9.366 -9.153 1.00 95.69 84 ALA A N 1
ATOM 616 C CA . ALA A 1 84 ? 17.338 10.225 -8.132 1.00 95.69 84 ALA A CA 1
ATOM 617 C C . ALA A 1 84 ? 15.869 9.869 -7.851 1.00 95.69 84 ALA A C 1
ATOM 619 O O . ALA A 1 84 ? 15.482 9.830 -6.687 1.00 95.69 84 ALA A O 1
ATOM 620 N N . GLU A 1 85 ? 15.084 9.546 -8.886 1.00 94.56 85 GLU A N 1
ATOM 621 C CA . GLU A 1 85 ? 13.674 9.161 -8.728 1.00 94.56 85 GLU A CA 1
ATOM 622 C C . GLU A 1 85 ? 13.528 7.881 -7.899 1.00 94.56 85 GLU A C 1
ATOM 624 O O . GLU A 1 85 ? 12.764 7.861 -6.940 1.00 94.56 85 GLU A O 1
ATOM 629 N N . PHE A 1 86 ? 14.326 6.845 -8.179 1.00 96.56 86 PHE A N 1
ATOM 630 C CA . PHE A 1 86 ? 14.336 5.622 -7.371 1.00 96.56 86 PHE A CA 1
ATOM 631 C C . PHE A 1 86 ? 14.733 5.879 -5.911 1.00 96.56 86 PHE A C 1
ATOM 633 O O . PHE A 1 86 ? 14.128 5.340 -4.987 1.00 96.56 86 PHE A O 1
ATOM 640 N N . THR A 1 87 ? 15.729 6.740 -5.683 1.00 96.56 87 THR A N 1
ATOM 641 C CA . THR A 1 87 ? 16.131 7.120 -4.317 1.00 96.56 87 THR A CA 1
ATOM 642 C C . THR A 1 87 ? 14.999 7.850 -3.593 1.00 96.56 87 THR A C 1
ATOM 644 O O . THR A 1 87 ? 14.750 7.578 -2.421 1.00 96.56 87 THR A O 1
ATOM 647 N N . GLN A 1 88 ? 14.292 8.745 -4.286 1.00 96.38 88 GLN A N 1
ATOM 648 C CA . GLN A 1 88 ? 13.122 9.432 -3.747 1.00 96.38 88 GLN A CA 1
ATOM 649 C C . GLN A 1 88 ? 12.000 8.442 -3.411 1.00 96.38 88 GLN A C 1
ATOM 651 O O . GLN A 1 88 ? 11.480 8.504 -2.302 1.00 96.38 88 GLN A O 1
ATOM 656 N N . ALA A 1 89 ? 11.688 7.499 -4.304 1.00 96.56 89 ALA A N 1
ATOM 657 C CA . ALA A 1 89 ? 10.677 6.468 -4.064 1.00 96.56 89 ALA A CA 1
ATOM 658 C C . ALA A 1 89 ? 10.997 5.625 -2.818 1.00 96.56 89 ALA A C 1
ATOM 660 O O . ALA A 1 89 ? 10.130 5.394 -1.982 1.00 96.56 89 ALA A O 1
ATOM 661 N N . LEU A 1 90 ? 12.263 5.238 -2.617 1.00 97.50 90 LEU A N 1
ATOM 662 C CA . LEU A 1 90 ? 12.679 4.533 -1.398 1.00 97.50 90 LEU A CA 1
ATOM 663 C C . LEU A 1 90 ? 12.513 5.378 -0.128 1.00 97.50 90 LEU A C 1
ATOM 665 O O . LEU A 1 90 ? 12.188 4.839 0.929 1.00 97.50 90 LEU A O 1
ATOM 669 N N . VAL A 1 91 ? 12.752 6.689 -0.211 1.00 97.62 91 VAL A N 1
ATOM 670 C CA . VAL A 1 91 ? 12.546 7.605 0.920 1.00 97.62 91 VAL A CA 1
ATOM 671 C C . VAL A 1 91 ? 11.054 7.775 1.221 1.00 97.62 91 VAL A C 1
ATOM 673 O O . VAL A 1 91 ? 10.698 7.772 2.398 1.00 97.62 91 VAL A O 1
ATOM 676 N N . CYS A 1 92 ? 10.195 7.872 0.202 1.00 95.56 92 CYS A N 1
ATOM 677 C CA . CYS A 1 92 ? 8.733 7.952 0.346 1.00 95.56 92 CYS A CA 1
ATOM 678 C C . CYS A 1 92 ? 8.113 6.650 0.884 1.00 95.56 92 CYS A C 1
ATOM 680 O O . CYS A 1 92 ? 7.253 6.695 1.764 1.00 95.56 92 CYS A O 1
ATOM 682 N N . ALA A 1 93 ? 8.664 5.493 0.508 1.00 96.62 93 ALA A N 1
ATOM 683 C CA . ALA A 1 93 ? 8.220 4.197 1.019 1.00 96.62 93 ALA A CA 1
ATOM 684 C C . ALA A 1 93 ? 8.314 4.081 2.554 1.00 96.62 93 ALA A C 1
ATOM 686 O O . ALA A 1 93 ? 7.573 3.319 3.175 1.00 96.62 93 ALA A O 1
ATOM 687 N N . VAL A 1 94 ? 9.208 4.834 3.208 1.00 97.69 94 VAL A N 1
ATOM 688 C CA . VAL A 1 94 ? 9.363 4.796 4.672 1.00 97.69 94 VAL A CA 1
ATOM 689 C C . VAL A 1 94 ? 8.110 5.302 5.406 1.00 97.69 94 VAL A C 1
ATOM 691 O O . VAL A 1 94 ? 7.552 4.534 6.198 1.00 97.69 94 VAL A O 1
ATOM 694 N N . PRO A 1 95 ? 7.641 6.552 5.212 1.00 97.12 95 PRO A N 1
ATOM 695 C CA . PRO A 1 95 ? 6.403 7.018 5.828 1.00 97.12 95 PRO A CA 1
ATOM 696 C C . PRO A 1 95 ? 5.169 6.232 5.365 1.00 97.12 95 PRO A C 1
ATOM 698 O O . PRO A 1 95 ? 4.265 6.020 6.176 1.00 97.12 95 PRO A O 1
ATOM 701 N N . GLU A 1 96 ? 5.138 5.747 4.123 1.00 97.31 96 GLU A N 1
ATOM 702 C CA . GLU A 1 96 ? 4.030 4.930 3.612 1.00 97.31 96 GLU A CA 1
ATOM 703 C C . GLU A 1 96 ? 3.896 3.608 4.376 1.00 97.31 96 GLU A C 1
ATOM 705 O O . GLU A 1 96 ? 2.838 3.299 4.937 1.00 97.31 96 GLU A O 1
ATOM 710 N N . LEU A 1 97 ? 4.994 2.860 4.504 1.00 97.88 97 LEU A N 1
ATOM 711 C CA . LEU A 1 97 ? 5.024 1.614 5.269 1.00 97.88 97 LEU A CA 1
ATOM 712 C C . LEU A 1 97 ? 4.829 1.851 6.772 1.00 97.88 97 LEU A C 1
ATOM 714 O O . LEU A 1 97 ? 4.241 1.009 7.455 1.00 97.88 97 LEU A O 1
ATOM 718 N N . ALA A 1 98 ? 5.265 2.997 7.302 1.00 98.00 98 ALA A N 1
ATOM 719 C CA . ALA A 1 98 ? 4.986 3.374 8.685 1.00 98.00 98 ALA A CA 1
ATOM 720 C C . ALA A 1 98 ? 3.479 3.579 8.921 1.00 98.00 98 ALA A C 1
ATOM 722 O O . ALA A 1 98 ? 2.937 3.064 9.906 1.00 98.00 98 ALA A O 1
ATOM 723 N N . LEU A 1 99 ? 2.783 4.264 8.005 1.00 97.69 99 LEU A N 1
ATOM 724 C CA . LEU A 1 99 ? 1.326 4.400 8.054 1.00 97.69 99 LEU A CA 1
ATOM 725 C C . LEU A 1 99 ? 0.638 3.036 7.903 1.00 97.69 99 LEU A C 1
ATOM 727 O O . LEU A 1 99 ? -0.281 2.731 8.667 1.00 97.69 99 LEU A O 1
ATOM 731 N N . ALA A 1 100 ? 1.123 2.180 6.999 1.00 98.19 100 ALA A N 1
ATOM 732 C CA . ALA A 1 100 ? 0.620 0.816 6.856 1.00 98.19 100 ALA A CA 1
ATOM 733 C C . ALA A 1 100 ? 0.744 0.012 8.160 1.00 98.19 100 ALA A C 1
ATOM 735 O O . ALA A 1 100 ? -0.205 -0.659 8.583 1.00 98.19 100 ALA A O 1
ATOM 736 N N . GLY A 1 101 ? 1.893 0.115 8.832 1.00 98.12 101 GLY A N 1
ATOM 737 C CA . GLY A 1 101 ? 2.152 -0.515 10.124 1.00 98.12 101 GLY A CA 1
ATOM 738 C C . GLY A 1 101 ? 1.228 0.006 11.224 1.00 98.12 101 GLY A C 1
ATOM 739 O O . GLY A 1 101 ? 0.630 -0.790 11.951 1.00 98.12 101 GLY A O 1
ATOM 740 N N . LEU A 1 102 ? 1.037 1.327 11.304 1.00 97.50 102 LEU A N 1
ATOM 741 C CA . LEU A 1 102 ? 0.107 1.948 12.250 1.00 97.50 102 LEU A CA 1
ATOM 742 C C . LEU A 1 102 ? -1.328 1.456 12.027 1.00 97.50 102 LEU A C 1
ATOM 744 O O . LEU A 1 102 ? -1.998 1.039 12.973 1.00 97.50 102 LEU A O 1
ATOM 748 N N . CYS A 1 103 ? -1.802 1.468 10.785 1.00 97.50 103 CYS A N 1
ATOM 749 C CA . CYS A 1 103 ? -3.140 1.008 10.435 1.00 97.50 103 CYS A CA 1
ATOM 750 C C . CYS A 1 103 ? -3.321 -0.500 10.676 1.00 97.50 103 CYS A C 1
ATOM 752 O O . CYS A 1 103 ? -4.364 -0.919 11.178 1.00 97.50 103 CYS A O 1
ATOM 754 N N . THR A 1 104 ? -2.295 -1.313 10.425 1.00 97.56 104 THR A N 1
ATOM 755 C CA . THR A 1 104 ? -2.303 -2.745 10.765 1.00 97.56 104 THR A CA 1
ATOM 756 C C . THR A 1 104 ? -2.409 -2.948 12.274 1.00 97.56 104 THR A C 1
ATOM 758 O O . THR A 1 104 ? -3.236 -3.730 12.7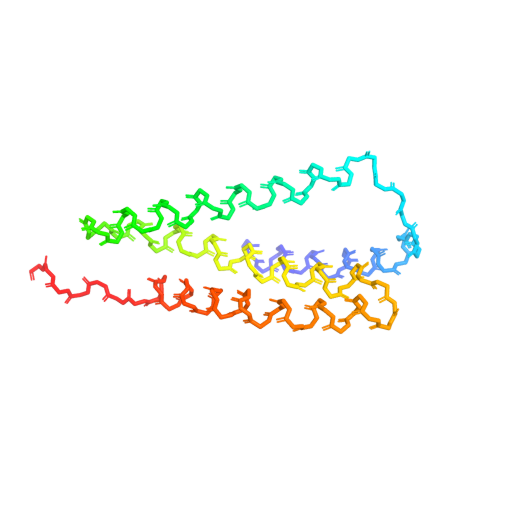42 1.00 97.56 104 THR A O 1
ATOM 761 N N . TRP A 1 105 ? -1.637 -2.198 13.063 1.00 96.81 105 TRP A N 1
ATOM 762 C CA . TRP A 1 105 ? -1.735 -2.232 14.521 1.00 96.81 105 TRP A CA 1
ATOM 763 C C . TRP A 1 105 ? -3.134 -1.822 15.010 1.00 96.81 105 TRP A C 1
ATOM 765 O O . TRP A 1 105 ? -3.717 -2.504 15.854 1.00 96.81 105 TRP A O 1
ATOM 775 N N . LEU A 1 106 ? -3.719 -0.766 14.434 1.00 94.50 106 LEU A N 1
ATOM 776 C CA . LEU A 1 106 ? -5.096 -0.344 14.722 1.00 94.50 106 LEU A CA 1
ATOM 777 C C . LEU A 1 106 ? -6.130 -1.419 14.364 1.00 94.50 106 LEU A C 1
ATOM 779 O O . LEU A 1 106 ? -7.122 -1.567 15.074 1.00 94.50 106 LEU A O 1
ATOM 783 N N . ALA A 1 107 ? -5.914 -2.162 13.281 1.00 94.75 107 ALA A N 1
ATOM 784 C CA . ALA A 1 107 ? -6.799 -3.242 12.862 1.00 94.75 107 ALA A CA 1
ATOM 785 C C . ALA A 1 107 ? -6.709 -4.481 13.765 1.00 94.75 107 ALA A C 1
ATOM 787 O O . ALA A 1 107 ? -7.701 -5.197 13.941 1.00 94.75 107 ALA A O 1
ATOM 788 N N . LEU A 1 108 ? -5.534 -4.735 14.344 1.00 94.31 108 LEU A N 1
ATOM 789 C CA . LEU A 1 108 ? -5.265 -5.917 15.162 1.00 94.31 108 LEU A CA 1
ATOM 790 C C . LEU A 1 108 ? -5.456 -5.693 16.664 1.00 94.31 108 LEU A C 1
ATOM 792 O O . LEU A 1 108 ? -5.608 -6.674 17.390 1.00 94.31 108 LEU A O 1
ATOM 796 N N . ARG A 1 109 ? -5.468 -4.447 17.154 1.00 89.25 109 ARG A N 1
ATOM 797 C CA . ARG A 1 109 ? -5.705 -4.189 18.581 1.00 89.25 109 ARG A CA 1
ATOM 798 C C . ARG A 1 109 ? -7.112 -4.659 18.986 1.00 89.25 109 ARG A C 1
ATOM 800 O O . ARG A 1 109 ? -8.102 -4.316 18.342 1.00 89.25 109 ARG A O 1
ATOM 807 N N . ASN A 1 110 ? -7.193 -5.433 20.064 1.00 68.06 110 ASN A N 1
ATOM 808 C CA . ASN A 1 110 ? -8.456 -5.915 20.621 1.00 68.06 110 ASN A CA 1
ATOM 809 C C . ASN A 1 110 ? -9.152 -4.804 21.423 1.00 68.06 110 ASN A C 1
ATOM 811 O O . ASN A 1 110 ? -8.548 -4.206 22.314 1.00 68.06 110 ASN A O 1
ATOM 815 N N . THR A 1 111 ? -10.436 -4.569 21.157 1.00 62.09 111 THR A N 1
ATOM 816 C CA . THR A 1 111 ? -11.322 -3.667 21.912 1.00 62.09 111 THR A CA 1
ATOM 817 C C . THR A 1 111 ? -11.941 -4.362 23.137 1.00 62.09 111 THR A C 1
ATOM 819 O O . THR A 1 111 ? -13.119 -4.222 23.429 1.00 62.09 111 THR A O 1
ATOM 822 N N . GLU A 1 112 ? -11.168 -5.132 23.904 1.00 55.31 112 GLU A N 1
ATOM 823 C CA . GLU A 1 112 ? -11.687 -5.873 25.074 1.00 55.31 112 GLU A CA 1
ATOM 824 C C . GLU A 1 112 ? -11.860 -5.011 26.344 1.00 55.31 112 GLU A C 1
ATOM 826 O O . GLU A 1 112 ? -11.492 -5.429 27.438 1.00 55.31 112 GLU A O 1
ATOM 831 N N . ARG A 1 113 ? -12.372 -3.774 26.258 1.00 49.00 113 ARG A N 1
ATOM 832 C CA . ARG A 1 113 ? -12.439 -2.898 27.450 1.00 49.00 113 ARG A CA 1
ATOM 833 C C . ARG A 1 113 ? -13.732 -2.143 27.721 1.00 49.00 113 ARG A C 1
ATOM 835 O O . ARG A 1 113 ? -13.676 -1.224 28.527 1.00 49.00 113 ARG A O 1
ATOM 842 N N . LEU A 1 114 ? -14.877 -2.519 27.151 1.00 47.50 114 LEU A N 1
ATOM 843 C CA . LEU A 1 114 ? -16.166 -1.918 27.539 1.00 47.50 114 LEU A CA 1
ATOM 844 C C . LEU A 1 114 ? -17.356 -2.896 27.419 1.00 47.50 114 LEU A C 1
ATOM 846 O O . LEU A 1 114 ? -18.320 -2.610 26.712 1.00 47.50 114 LEU A O 1
ATOM 850 N N . SER A 1 115 ? -17.311 -4.033 28.121 1.00 39.38 115 SER A N 1
ATOM 851 C CA . SER A 1 115 ? -18.515 -4.820 28.448 1.00 39.38 115 SER A CA 1
ATOM 852 C C . SER A 1 115 ? -18.508 -5.231 29.909 1.00 39.38 115 SER A C 1
ATOM 854 O O . SER A 1 115 ? -17.482 -5.834 30.302 1.00 39.38 115 SER A O 1
#

Sequence (115 aa):
MLGAIAAGMVPWVFVLGRSLPETAQVRHWPAVWIGLDLATALGCATTARLVHHGDDRARLSASAVAALMVMDAWFDVLTAQAGAEFTQALVCAVPELALAGLCTWLALRNTERLS

Secondary structure (DSSP, 8-state):
-HHHHHHHHHHHHHHHHHHS-S----TTHHHHHHHHHHHHHHHHHHHHHHHHTT-TTHHHHHHHHHHHHHHHHHHHHHHSPTTHHHHHHHHHHHHHHHHHHHHHHHHHS--TT--

Organism: NCBI:txid715475